Protein AF-A0A0H3D2P6-F1 (afdb_monomer_lite)

pLDDT: mean 90.96, std 15.15, range [40.5, 97.94]

Foldseek 3Di:
DDDPDPPDLCLLVQQCVLCVHPQFWDDWAFDQFKIKTFGPAPVSHHQVSLVVSQFPDKADDPGTIIITGRHRCRRVSRVVNVVVD

Sequence (85 aa):
MIKETAMADDRPEKILAALGGTENLTEIEGCITRLRCEVEDMSLVDEGALKKAGAMGVVKMGSSALQVIVGPEADTIASDIEDLL

Organism: Amycolatopsis mediterranei (strain U-32) (NCBI:txid749927)

Secondary structure (DSSP, 8-state):
----------HHHHHHHHTT-TTTEEEEEE-SSEEEEEES-GGG--HHHHHHTT-SEEEEETTTEEEEE--TTHHHHHHHHHTT-

InterPro domains:
  IPR001996 Phosphotransferase system, IIB component, type 1 [PS51098] (9-85)
  IPR001996 Phosphotransferase system, IIB component, type 1 [TIGR00826] (7-71)
  IPR018113 Phosphotransferase system EIIB, cysteine phosphorylation site [PF00367] 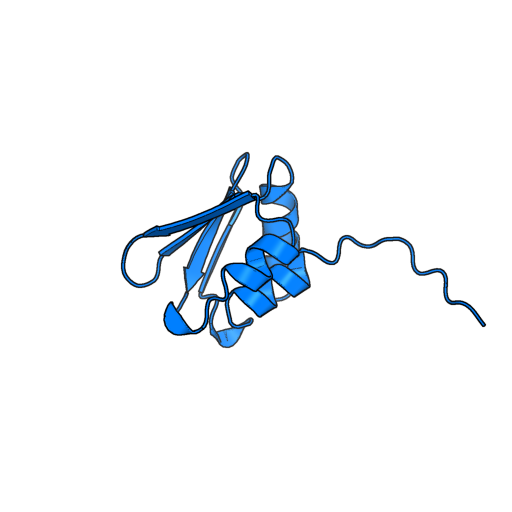(13-46)
  IPR018113 Phosphotransferase system EIIB, cysteine phosphorylation site [cd00212] (13-85)
  IPR036878 Glucose permease domain IIB [G3DSA:3.30.1360.60] (8-85)
  IPR036878 Glucose permease domain IIB [SSF55604] (13-84)
  IPR050429 Phosphotransferase System Glucose-Specific EIICBA [PTHR30009] (5-84)

Structure (mmCIF, N/CA/C/O backbone):
data_AF-A0A0H3D2P6-F1
#
_entry.id   AF-A0A0H3D2P6-F1
#
loop_
_atom_site.group_PDB
_atom_site.id
_atom_site.type_symbol
_atom_site.label_atom_id
_atom_site.label_alt_id
_atom_site.label_comp_id
_atom_site.label_asym_id
_atom_site.label_entity_id
_atom_site.label_seq_id
_atom_site.pdbx_PDB_ins_code
_atom_site.Cartn_x
_atom_site.Cartn_y
_atom_site.Cartn_z
_atom_site.occupancy
_atom_site.B_iso_or_equiv
_atom_site.auth_seq_id
_atom_site.auth_comp_id
_atom_site.auth_asym_id
_atom_site.auth_atom_id
_atom_site.pdbx_PDB_model_num
ATOM 1 N N . MET A 1 1 ? -7.869 -8.485 -33.992 1.00 40.50 1 MET A N 1
ATOM 2 C CA . MET A 1 1 ? -7.546 -7.131 -33.503 1.00 40.50 1 MET A CA 1
ATOM 3 C C . MET A 1 1 ? -6.961 -7.288 -32.113 1.00 40.50 1 MET A C 1
ATOM 5 O O . MET A 1 1 ? -7.702 -7.465 -31.160 1.00 40.50 1 MET A O 1
ATOM 9 N N . ILE A 1 2 ? -5.639 -7.367 -32.037 1.00 41.72 2 ILE A N 1
ATOM 10 C CA . ILE A 1 2 ? -4.872 -7.470 -30.79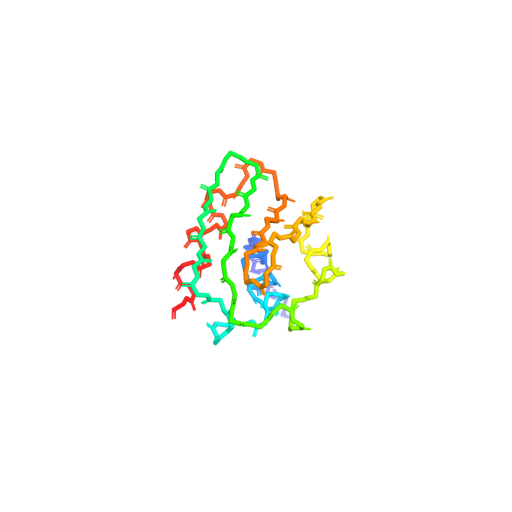4 1.00 41.72 2 ILE A CA 1
ATOM 11 C C . ILE A 1 2 ? -4.482 -6.036 -30.453 1.00 41.72 2 ILE A C 1
ATOM 13 O O . ILE A 1 2 ? -3.732 -5.421 -31.203 1.00 41.72 2 ILE A O 1
ATOM 17 N N . LYS A 1 3 ? -5.087 -5.460 -29.411 1.00 40.78 3 LYS A N 1
ATOM 18 C CA . LYS A 1 3 ? -4.619 -4.182 -28.874 1.00 40.78 3 LYS A CA 1
ATOM 19 C C . LYS A 1 3 ? -3.336 -4.473 -28.104 1.00 40.78 3 LYS A C 1
ATOM 21 O O . LYS A 1 3 ? -3.386 -4.966 -26.983 1.00 40.78 3 LYS A O 1
ATOM 26 N N . GLU A 1 4 ? -2.208 -4.203 -28.746 1.00 48.50 4 GLU A N 1
ATOM 27 C CA . GLU A 1 4 ? -0.980 -3.817 -28.058 1.00 48.50 4 GLU A CA 1
ATOM 28 C C . GLU A 1 4 ? -1.287 -2.540 -27.266 1.00 48.50 4 GLU A C 1
ATOM 30 O O . GLU A 1 4 ? -1.360 -1.446 -27.822 1.00 48.50 4 GLU A O 1
ATOM 35 N N . THR A 1 5 ? -1.545 -2.694 -25.972 1.00 45.09 5 THR A N 1
ATOM 36 C CA . THR A 1 5 ? -1.382 -1.611 -25.003 1.00 45.09 5 THR A CA 1
ATOM 37 C C . THR A 1 5 ? 0.018 -1.793 -24.437 1.00 45.09 5 THR A C 1
ATOM 39 O O . THR A 1 5 ? 0.360 -2.885 -23.984 1.00 45.09 5 THR A O 1
ATOM 42 N N . ALA A 1 6 ? 0.848 -0.755 -24.543 1.00 41.12 6 ALA A N 1
ATOM 43 C CA . ALA A 1 6 ? 2.137 -0.668 -23.868 1.00 41.12 6 ALA A CA 1
ATOM 44 C C . ALA A 1 6 ? 2.000 -1.188 -22.427 1.00 41.12 6 ALA A C 1
ATOM 46 O O . ALA A 1 6 ? 0.989 -0.901 -21.794 1.00 41.12 6 ALA A O 1
ATOM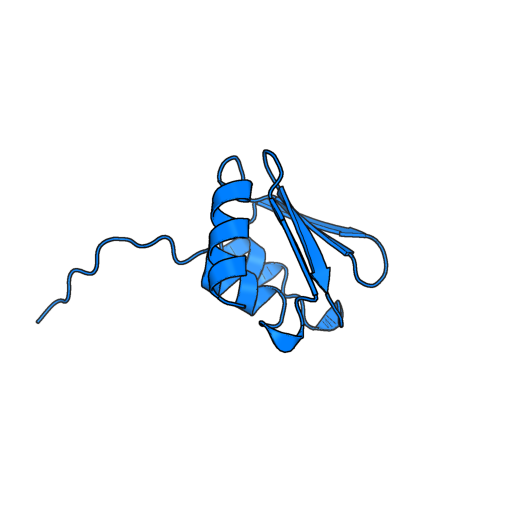 47 N N . MET A 1 7 ? 2.960 -1.980 -21.940 1.00 44.28 7 MET A N 1
ATOM 48 C CA . MET A 1 7 ? 2.953 -2.510 -20.572 1.00 44.28 7 MET A CA 1
ATOM 49 C C . MET A 1 7 ? 2.993 -1.344 -19.571 1.00 44.28 7 MET A C 1
ATOM 51 O O . MET A 1 7 ? 4.068 -0.918 -19.163 1.00 44.28 7 MET A O 1
ATOM 55 N N . ALA A 1 8 ? 1.829 -0.785 -19.249 1.00 57.88 8 ALA A N 1
ATOM 56 C CA . ALA A 1 8 ? 1.634 0.059 -18.089 1.00 57.88 8 ALA A CA 1
ATOM 57 C C . ALA A 1 8 ? 1.772 -0.854 -16.874 1.00 57.88 8 ALA A C 1
ATOM 59 O O . ALA A 1 8 ? 1.211 -1.955 -16.865 1.00 57.88 8 ALA A O 1
ATOM 60 N N . ASP A 1 9 ? 2.590 -0.436 -15.916 1.00 77.81 9 ASP A N 1
ATOM 61 C CA . ASP A 1 9 ? 2.693 -1.130 -14.646 1.00 77.81 9 ASP A CA 1
ATOM 62 C C . ASP A 1 9 ? 1.314 -1.076 -13.975 1.00 77.81 9 ASP A C 1
ATOM 64 O O . ASP A 1 9 ? 0.867 -0.006 -13.589 1.00 77.81 9 ASP A O 1
ATOM 68 N N . ASP A 1 10 ? 0.612 -2.211 -13.916 1.00 90.25 10 ASP A N 1
ATOM 69 C CA . ASP A 1 10 ? -0.744 -2.322 -13.356 1.00 90.25 10 ASP A CA 1
ATOM 70 C C . ASP A 1 10 ? -0.725 -2.623 -11.845 1.00 90.25 10 ASP A C 1
ATOM 72 O O . ASP A 1 10 ? -1.719 -3.043 -11.236 1.00 90.25 10 ASP A O 1
ATOM 76 N N . ARG A 1 11 ? 0.457 -2.490 -11.233 1.00 93.50 11 ARG A N 1
ATOM 77 C CA . ARG A 1 11 ? 0.669 -2.652 -9.798 1.00 93.50 11 ARG A CA 1
ATOM 78 C C . ARG A 1 11 ? -0.071 -1.605 -8.970 1.00 93.50 11 ARG A C 1
ATOM 80 O O . ARG A 1 11 ? -0.636 -2.045 -7.967 1.00 93.50 11 ARG A O 1
ATOM 87 N N . PRO A 1 12 ? -0.129 -0.306 -9.327 1.00 96.06 12 PRO A N 1
ATOM 88 C CA . PRO A 1 12 ? -0.879 0.692 -8.564 1.00 96.06 12 PRO A CA 1
ATOM 89 C C . PRO A 1 12 ? -2.340 0.281 -8.342 1.00 96.06 12 PRO A C 1
ATOM 91 O O . PRO A 1 12 ? -2.784 0.161 -7.200 1.00 96.06 12 PRO A O 1
ATOM 94 N N . GLU A 1 13 ? -3.062 -0.075 -9.406 1.00 96.69 13 GLU A N 1
ATOM 95 C CA . GLU A 1 13 ? -4.474 -0.460 -9.338 1.00 96.69 13 GLU A CA 1
ATOM 96 C C . GLU A 1 13 ? -4.672 -1.756 -8.548 1.00 96.69 13 GLU A C 1
ATOM 98 O O . GLU A 1 13 ? -5.609 -1.883 -7.754 1.00 96.69 13 GLU A O 1
ATOM 103 N N . LYS A 1 14 ? -3.781 -2.737 -8.737 1.00 97.38 14 LYS A N 1
ATOM 104 C CA . LYS A 1 14 ? -3.840 -4.009 -8.005 1.00 97.38 14 LYS A CA 1
ATOM 105 C C . LYS A 1 14 ? -3.538 -3.842 -6.522 1.00 97.38 14 LYS A C 1
ATOM 107 O O . LYS A 1 14 ? -4.176 -4.507 -5.707 1.00 97.38 14 LYS A O 1
ATOM 112 N N . ILE A 1 15 ? -2.564 -3.004 -6.173 1.00 97.12 15 ILE A N 1
ATOM 113 C CA . ILE A 1 15 ? -2.201 -2.720 -4.784 1.00 97.12 15 ILE A CA 1
ATOM 114 C C . ILE A 1 15 ? -3.349 -1.977 -4.114 1.00 97.12 15 ILE A C 1
ATOM 116 O O . ILE A 1 15 ? -3.800 -2.423 -3.065 1.00 97.12 15 ILE A O 1
ATOM 120 N N . LEU A 1 16 ? -3.885 -0.930 -4.742 1.00 97.56 16 LEU A N 1
ATOM 121 C CA . LEU A 1 16 ? -5.036 -0.189 -4.233 1.00 97.56 16 LEU A CA 1
ATOM 122 C C . LEU A 1 16 ? -6.247 -1.104 -3.998 1.00 97.56 16 LEU A C 1
ATOM 124 O O . LEU A 1 16 ? -6.825 -1.102 -2.912 1.00 97.56 16 LEU A O 1
ATOM 128 N N . ALA A 1 17 ? -6.591 -1.956 -4.967 1.00 97.81 17 ALA A N 1
ATOM 129 C CA . ALA A 1 17 ? -7.670 -2.929 -4.804 1.00 97.81 17 ALA A CA 1
ATOM 130 C C . ALA A 1 17 ? -7.399 -3.914 -3.651 1.00 97.81 17 ALA A C 1
ATOM 132 O O . ALA A 1 17 ? -8.300 -4.226 -2.875 1.00 97.81 17 ALA A O 1
ATOM 133 N N . ALA A 1 18 ? -6.156 -4.380 -3.507 1.00 97.69 18 ALA A N 1
ATOM 134 C CA . ALA A 1 18 ? -5.753 -5.284 -2.432 1.00 97.69 18 ALA A CA 1
ATOM 135 C C . ALA A 1 18 ? -5.694 -4.612 -1.050 1.00 97.69 18 ALA A C 1
ATOM 137 O O . ALA A 1 18 ? -5.757 -5.306 -0.037 1.00 97.69 18 ALA A O 1
ATOM 138 N N . LEU A 1 19 ? -5.588 -3.283 -0.994 1.00 97.56 19 LEU A N 1
ATOM 139 C CA . LEU A 1 19 ? -5.711 -2.496 0.233 1.00 97.56 19 LEU A CA 1
ATOM 140 C C . LEU A 1 19 ? -7.172 -2.252 0.632 1.00 97.56 19 LEU A C 1
ATOM 142 O O . LEU A 1 19 ? -7.399 -1.662 1.679 1.00 97.56 19 LEU A O 1
ATOM 146 N N . GLY A 1 20 ? -8.151 -2.724 -0.147 1.00 96.75 20 GLY A N 1
ATOM 147 C CA . GLY A 1 20 ? -9.581 -2.517 0.104 1.00 96.75 20 GLY A CA 1
ATOM 148 C C . GLY A 1 20 ? -10.218 -1.427 -0.765 1.00 96.75 20 GLY A C 1
ATOM 149 O O . GLY A 1 20 ? -11.397 -1.137 -0.593 1.00 96.75 20 GLY A O 1
ATOM 150 N N . GLY A 1 21 ? -9.474 -0.861 -1.720 1.00 97.06 21 GLY A N 1
ATOM 151 C CA . GLY A 1 21 ? -9.942 0.192 -2.622 1.00 97.06 21 GLY A CA 1
ATOM 152 C C . GLY A 1 21 ? -9.751 1.607 -2.070 1.00 97.06 21 GLY A C 1
ATOM 153 O O . GLY A 1 21 ? -9.235 1.797 -0.970 1.00 97.06 21 GLY A O 1
ATOM 154 N N . THR A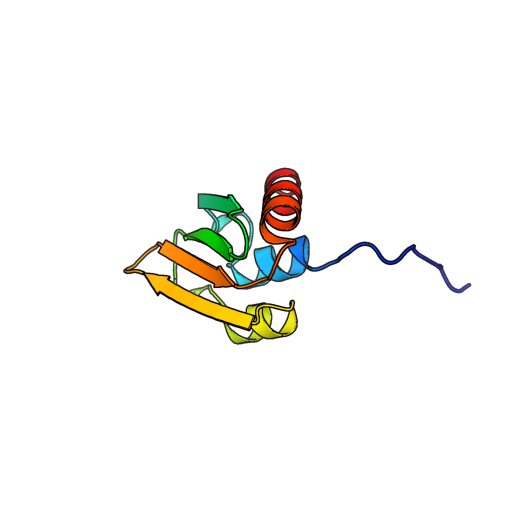 1 22 ? -10.178 2.599 -2.856 1.00 96.00 22 THR A N 1
ATOM 155 C CA . THR A 1 22 ? -10.059 4.034 -2.534 1.00 96.00 22 THR A CA 1
ATOM 156 C C . THR A 1 22 ? -10.763 4.402 -1.230 1.00 96.00 22 THR A C 1
ATOM 158 O O . THR A 1 22 ? -10.257 5.221 -0.477 1.00 96.00 22 THR A O 1
ATOM 161 N N . GLU A 1 23 ? -11.896 3.762 -0.931 1.00 96.50 23 GLU A N 1
ATOM 162 C CA . GLU A 1 23 ? -12.662 4.021 0.293 1.00 96.50 23 GLU A CA 1
ATOM 163 C C . GLU A 1 23 ? -11.945 3.526 1.557 1.00 96.50 23 GLU A C 1
ATOM 165 O O . GLU A 1 23 ? -12.202 4.051 2.629 1.00 96.50 23 GLU A O 1
ATOM 170 N N . ASN A 1 24 ? -11.043 2.540 1.450 1.00 97.75 24 ASN A N 1
ATOM 171 C CA . ASN A 1 24 ? -10.344 1.991 2.612 1.00 97.75 24 ASN A CA 1
ATOM 172 C C . ASN A 1 24 ? -8.958 2.608 2.840 1.00 97.75 24 ASN A C 1
ATOM 174 O O . ASN A 1 24 ? -8.426 2.472 3.937 1.00 97.75 24 ASN A O 1
ATOM 178 N N . LEU A 1 25 ? -8.340 3.223 1.826 1.00 97.25 25 LEU A N 1
ATOM 179 C CA . LEU A 1 25 ? -6.989 3.785 1.907 1.00 97.25 25 LEU A CA 1
ATOM 180 C C . LEU A 1 25 ? -7.047 5.245 2.372 1.00 97.25 25 LEU A C 1
ATOM 182 O O . LEU A 1 25 ? -7.534 6.104 1.646 1.00 97.25 25 LEU A O 1
ATOM 186 N N . THR A 1 26 ? -6.525 5.535 3.564 1.00 96.75 26 THR A N 1
ATOM 187 C CA . THR A 1 26 ? -6.557 6.893 4.134 1.00 96.75 26 THR A CA 1
ATOM 188 C C . THR A 1 26 ? -5.282 7.678 3.871 1.00 96.75 26 THR A C 1
ATOM 190 O O . THR A 1 26 ? -5.326 8.899 3.750 1.00 96.75 26 THR A O 1
ATOM 193 N N . GLU A 1 27 ? -4.143 6.992 3.804 1.00 96.50 27 GLU A N 1
ATOM 194 C CA . GLU A 1 27 ? -2.846 7.605 3.528 1.00 96.50 27 GLU A CA 1
ATOM 195 C C . GLU A 1 27 ? -1.929 6.594 2.845 1.00 96.50 27 GLU A C 1
ATOM 197 O O . GLU A 1 27 ? -1.952 5.399 3.161 1.00 96.50 27 GLU A O 1
ATOM 202 N N . ILE A 1 28 ? -1.099 7.072 1.921 1.00 96.81 28 ILE A N 1
ATOM 203 C CA . ILE A 1 28 ? -0.036 6.290 1.305 1.00 96.81 28 ILE A CA 1
ATOM 204 C C . ILE A 1 28 ? 1.205 7.160 1.114 1.00 96.81 28 ILE A C 1
ATOM 206 O O . ILE A 1 28 ? 1.110 8.297 0.686 1.00 96.81 28 ILE A O 1
ATOM 210 N N . GLU A 1 29 ? 2.375 6.625 1.445 1.00 96.94 29 GLU A N 1
ATOM 211 C CA . GLU A 1 29 ? 3.663 7.293 1.254 1.00 96.94 29 GLU A CA 1
ATOM 212 C C . GLU A 1 29 ? 4.694 6.275 0.754 1.00 96.94 29 GLU A C 1
ATOM 214 O O . GLU A 1 29 ? 4.892 5.203 1.345 1.00 96.94 29 GLU A O 1
ATOM 219 N N . GLY A 1 30 ? 5.396 6.612 -0.324 1.00 95.00 30 GLY A N 1
ATOM 220 C CA . GLY A 1 30 ? 6.521 5.835 -0.826 1.00 95.00 30 GLY A CA 1
ATOM 221 C C . GLY A 1 30 ? 7.828 6.186 -0.112 1.00 95.00 30 GLY A C 1
ATOM 222 O O . GLY A 1 30 ? 8.226 7.337 -0.004 1.00 95.00 30 GLY A O 1
ATOM 223 N N . CYS A 1 31 ? 8.537 5.177 0.388 1.00 90.56 31 CYS A N 1
ATOM 224 C CA . CYS A 1 31 ? 9.923 5.308 0.847 1.00 90.56 31 CYS A CA 1
ATOM 225 C C . CYS A 1 31 ? 10.885 4.723 -0.209 1.00 90.56 31 CYS A C 1
ATOM 227 O O . CYS A 1 31 ? 10.566 4.609 -1.383 1.00 90.56 31 CYS A O 1
ATOM 229 N N . ILE A 1 32 ? 12.073 4.268 0.206 1.00 93.81 32 ILE A N 1
ATOM 230 C CA . ILE A 1 32 ? 13.050 3.654 -0.712 1.00 93.81 32 ILE A CA 1
ATOM 231 C C . ILE A 1 32 ? 12.591 2.281 -1.225 1.00 93.81 32 ILE A C 1
ATOM 233 O O . ILE A 1 32 ? 12.857 1.930 -2.363 1.00 93.81 32 ILE A O 1
ATOM 237 N N . THR A 1 33 ? 11.981 1.446 -0.375 1.00 96.88 33 THR A N 1
ATOM 238 C CA . THR A 1 33 ? 11.639 0.051 -0.746 1.00 96.88 33 THR A CA 1
ATOM 239 C C . THR A 1 33 ? 10.231 -0.379 -0.359 1.00 96.88 33 THR A C 1
ATOM 241 O O . THR A 1 33 ? 9.865 -1.545 -0.539 1.00 96.88 33 THR A O 1
ATOM 244 N N . ARG A 1 34 ? 9.456 0.521 0.252 1.00 97.31 34 ARG A N 1
ATOM 245 C CA . ARG A 1 34 ? 8.175 0.187 0.874 1.00 97.31 34 ARG A CA 1
ATOM 246 C C . ARG A 1 34 ? 7.188 1.324 0.725 1.00 97.31 34 ARG A C 1
ATOM 248 O O . ARG A 1 34 ? 7.588 2.478 0.844 1.00 97.31 34 ARG A O 1
ATOM 255 N N . LEU A 1 35 ? 5.931 0.947 0.574 1.00 97.44 35 LEU A N 1
ATOM 256 C CA . LEU A 1 35 ? 4.776 1.800 0.785 1.00 97.44 35 LEU A CA 1
ATOM 257 C C . LEU A 1 35 ? 4.459 1.779 2.277 1.00 97.44 35 LEU A C 1
ATOM 259 O O . LEU A 1 35 ? 4.411 0.701 2.878 1.00 97.44 35 LEU A O 1
ATOM 263 N N . ARG A 1 36 ? 4.288 2.947 2.880 1.00 97.81 36 ARG A N 1
ATOM 264 C CA . ARG A 1 36 ? 3.649 3.121 4.182 1.00 97.81 36 ARG A CA 1
ATOM 265 C C . ARG A 1 36 ? 2.204 3.466 3.889 1.00 97.81 36 ARG A C 1
ATOM 267 O O . ARG A 1 36 ? 1.960 4.396 3.138 1.00 97.81 36 ARG A O 1
ATOM 274 N N . CYS A 1 37 ? 1.279 2.694 4.429 1.00 97.31 37 CYS A N 1
ATOM 275 C CA . CYS A 1 37 ? -0.138 2.885 4.183 1.00 97.31 37 CYS A CA 1
ATOM 276 C C . CYS A 1 37 ? -0.861 2.986 5.521 1.00 97.31 37 CYS A C 1
ATOM 278 O O . CYS A 1 37 ? -0.520 2.262 6.465 1.00 97.31 37 CYS A O 1
ATOM 280 N N . GLU A 1 38 ? -1.884 3.823 5.573 1.00 97.81 38 GLU A N 1
ATOM 281 C CA . GLU A 1 38 ? -2.923 3.764 6.593 1.00 97.81 38 GLU A CA 1
ATOM 282 C C . GLU A 1 38 ? -4.252 3.397 5.936 1.00 97.81 38 GLU A C 1
ATOM 284 O O . GLU A 1 38 ? -4.557 3.855 4.836 1.00 97.81 38 GLU A O 1
ATOM 289 N N . VAL A 1 39 ? -5.013 2.525 6.591 1.00 97.94 39 VAL A N 1
ATOM 290 C CA . VAL A 1 39 ? -6.324 2.070 6.133 1.00 97.94 39 VAL A CA 1
ATOM 291 C C . VAL A 1 39 ? -7.379 2.216 7.221 1.00 97.94 39 VAL A C 1
ATOM 293 O O . VAL A 1 39 ? -7.068 2.112 8.411 1.00 97.94 39 VAL A O 1
ATOM 296 N N . GLU A 1 40 ? -8.636 2.391 6.817 1.00 97.62 40 GLU A N 1
ATOM 297 C CA . GLU A 1 40 ? -9.774 2.436 7.741 1.00 97.62 40 GLU A CA 1
ATOM 298 C C . GLU A 1 40 ? -10.041 1.064 8.383 1.00 97.62 40 GLU A C 1
ATOM 300 O O . GLU A 1 40 ? -10.239 0.967 9.597 1.00 97.62 40 GLU A O 1
ATOM 305 N N . ASP A 1 41 ? -10.002 -0.009 7.585 1.00 96.81 41 ASP A N 1
ATOM 306 C CA . ASP A 1 41 ? -10.270 -1.382 8.014 1.00 96.81 41 ASP A CA 1
ATOM 307 C C . ASP A 1 41 ? -9.195 -2.366 7.513 1.00 96.81 41 ASP A C 1
ATOM 309 O O . ASP A 1 41 ? -9.115 -2.744 6.339 1.00 96.81 41 ASP A O 1
ATOM 313 N N . MET A 1 42 ? -8.377 -2.857 8.450 1.00 96.62 42 MET A N 1
ATOM 314 C CA . MET A 1 42 ? -7.326 -3.854 8.205 1.00 96.62 42 MET A CA 1
ATOM 315 C C . MET A 1 42 ? -7.864 -5.216 7.734 1.00 96.62 42 MET A C 1
ATOM 317 O O . MET A 1 42 ? -7.104 -6.019 7.186 1.00 96.62 42 MET A O 1
ATOM 321 N N . SER A 1 43 ? -9.144 -5.522 7.970 1.00 96.25 43 SER A N 1
ATOM 322 C CA . SER A 1 43 ? -9.762 -6.784 7.551 1.00 96.25 43 SER A CA 1
ATOM 323 C C . SER A 1 43 ? -10.029 -6.851 6.045 1.00 96.25 43 SER A C 1
ATOM 325 O O . SER A 1 43 ? -10.102 -7.951 5.495 1.00 96.25 43 SER A O 1
ATOM 327 N N . LEU A 1 44 ? -10.098 -5.695 5.375 1.00 97.12 44 LEU A N 1
ATOM 328 C CA . LEU A 1 44 ? -10.257 -5.587 3.924 1.00 97.12 44 LEU A CA 1
ATOM 329 C C . LEU A 1 44 ? -8.928 -5.736 3.165 1.00 97.12 44 LEU A C 1
ATOM 331 O O . LEU A 1 44 ? -8.932 -5.887 1.945 1.00 97.12 44 LEU A O 1
ATOM 335 N N . VAL A 1 45 ? -7.793 -5.735 3.872 1.00 97.50 45 VAL A N 1
ATOM 336 C CA . VAL A 1 45 ? -6.467 -5.885 3.263 1.00 97.50 45 VAL A CA 1
ATOM 337 C C . VAL A 1 45 ? -6.189 -7.346 2.898 1.00 97.50 45 VAL A C 1
ATOM 339 O O . VAL A 1 45 ? -6.041 -8.209 3.770 1.00 97.50 45 VAL A O 1
ATOM 342 N N . ASP A 1 46 ? -5.990 -7.609 1.606 1.00 97.81 46 ASP A N 1
ATOM 343 C CA . ASP A 1 46 ? -5.610 -8.917 1.070 1.00 97.81 46 ASP A CA 1
ATOM 344 C C . ASP A 1 46 ? -4.091 -9.009 0.833 1.00 97.81 46 ASP A C 1
ATOM 346 O O . ASP A 1 46 ? -3.547 -8.651 -0.215 1.00 97.81 46 ASP A O 1
ATOM 350 N N . GLU A 1 47 ? -3.379 -9.575 1.811 1.00 96.56 47 GLU A N 1
ATOM 351 C CA . GLU A 1 47 ? -1.933 -9.822 1.720 1.00 96.56 47 GLU A CA 1
ATOM 352 C C . GLU A 1 47 ? -1.538 -10.762 0.568 1.00 96.56 47 GLU A C 1
ATOM 354 O O . GLU A 1 47 ? -0.424 -10.677 0.042 1.00 96.56 47 GLU A O 1
ATOM 359 N N . GLY A 1 48 ? -2.420 -11.688 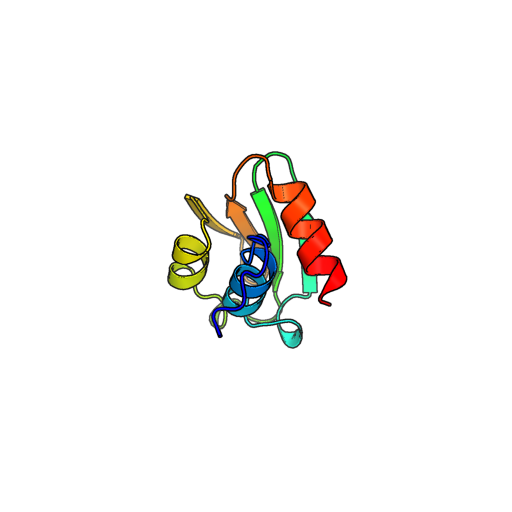0.186 1.00 96.88 48 GLY A N 1
ATOM 360 C CA . GLY A 1 48 ? -2.189 -12.601 -0.927 1.00 96.88 48 GLY A CA 1
ATOM 361 C C . GLY A 1 48 ? -2.252 -11.871 -2.264 1.00 96.88 48 GLY A C 1
ATOM 362 O O . GLY A 1 48 ? -1.403 -12.103 -3.128 1.00 96.88 48 GLY A O 1
ATOM 363 N N . ALA A 1 49 ? -3.219 -10.967 -2.424 1.00 96.94 49 ALA A N 1
ATOM 364 C CA . ALA A 1 49 ? -3.324 -10.095 -3.586 1.00 96.94 49 ALA A CA 1
ATOM 365 C C . ALA A 1 49 ? -2.155 -9.102 -3.659 1.00 96.94 49 ALA A C 1
ATOM 367 O O . ALA A 1 49 ? -1.550 -8.988 -4.724 1.00 96.94 49 ALA A O 1
ATOM 368 N N . LEU A 1 50 ? -1.739 -8.504 -2.535 1.00 97.31 50 LEU A N 1
ATOM 369 C CA . LEU A 1 50 ? -0.549 -7.642 -2.477 1.00 97.31 50 LEU A CA 1
ATOM 370 C C . LEU A 1 50 ? 0.703 -8.377 -2.974 1.00 97.31 50 LEU A C 1
ATOM 372 O O . LEU A 1 50 ? 1.444 -7.864 -3.811 1.00 97.31 50 LEU A O 1
ATOM 376 N N . LYS A 1 51 ? 0.924 -9.621 -2.528 1.00 95.88 51 LYS A N 1
ATOM 377 C CA . LYS A 1 51 ? 2.057 -10.441 -2.997 1.00 95.88 51 LYS A CA 1
ATOM 378 C C . LYS A 1 51 ? 1.967 -10.775 -4.485 1.00 95.88 51 LYS A C 1
ATOM 380 O O . LYS A 1 51 ? 2.979 -10.748 -5.180 1.00 95.88 51 LYS A O 1
ATOM 385 N N . LYS A 1 52 ? 0.766 -11.059 -5.001 1.00 95.25 52 LYS A N 1
ATOM 386 C CA . LYS A 1 52 ? 0.536 -11.271 -6.444 1.00 95.25 52 LYS A CA 1
ATOM 387 C C . LYS A 1 52 ? 0.753 -9.999 -7.268 1.00 95.25 52 LYS A C 1
ATOM 389 O O . LYS A 1 52 ? 1.152 -10.105 -8.422 1.00 95.25 52 LYS A O 1
ATOM 394 N N . ALA A 1 53 ? 0.532 -8.829 -6.674 1.00 94.31 53 ALA A N 1
ATOM 395 C CA . ALA A 1 53 ? 0.839 -7.519 -7.245 1.00 94.31 53 ALA A CA 1
ATOM 396 C C . ALA A 1 53 ? 2.328 -7.131 -7.105 1.00 94.31 53 ALA A C 1
ATOM 398 O O . ALA A 1 53 ? 2.709 -5.994 -7.359 1.00 94.31 53 ALA A O 1
ATOM 399 N N . GLY A 1 54 ? 3.196 -8.061 -6.692 1.00 92.69 54 GLY A N 1
ATOM 400 C CA . GLY A 1 54 ? 4.640 -7.834 -6.613 1.00 92.69 54 GLY A CA 1
ATOM 401 C C . GLY A 1 54 ? 5.144 -7.361 -5.250 1.00 92.69 54 GLY A C 1
ATOM 402 O O . GLY A 1 54 ? 6.318 -7.013 -5.135 1.00 92.69 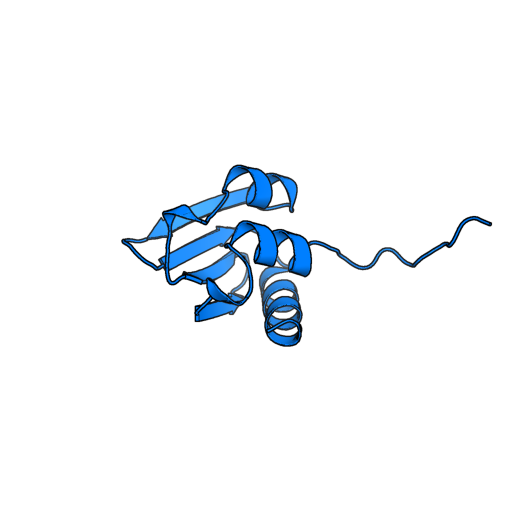54 GLY A O 1
ATOM 403 N N . ALA A 1 55 ? 4.315 -7.371 -4.200 1.00 96.56 55 ALA A N 1
ATOM 404 C CA . ALA A 1 55 ? 4.820 -7.161 -2.849 1.00 96.56 55 ALA A CA 1
ATOM 405 C C . ALA A 1 55 ? 5.707 -8.338 -2.407 1.00 96.56 55 ALA A C 1
ATOM 407 O O . ALA A 1 55 ? 5.298 -9.499 -2.394 1.00 96.56 55 ALA A O 1
ATOM 408 N N . MET A 1 56 ? 6.922 -8.030 -1.969 1.00 96.38 56 MET A N 1
ATOM 409 C CA . MET A 1 56 ? 7.864 -8.983 -1.381 1.00 96.38 56 MET A CA 1
ATOM 410 C C . MET A 1 56 ? 7.488 -9.336 0.063 1.00 96.38 56 MET A C 1
ATOM 412 O O . MET A 1 56 ? 7.837 -10.403 0.567 1.00 96.38 56 MET A O 1
ATOM 416 N N . GLY A 1 57 ? 6.763 -8.447 0.741 1.00 95.69 57 GLY A N 1
ATOM 417 C CA . GLY A 1 57 ? 6.294 -8.659 2.101 1.00 95.69 57 GLY A CA 1
ATOM 418 C C . GLY A 1 57 ? 5.305 -7.589 2.537 1.00 95.69 57 GLY A C 1
ATOM 419 O O . GLY A 1 57 ? 5.276 -6.495 1.979 1.00 95.69 57 GLY A O 1
ATOM 420 N N . VAL A 1 58 ? 4.502 -7.922 3.543 1.00 96.88 58 VAL A N 1
ATOM 421 C CA . VAL A 1 58 ? 3.531 -7.018 4.162 1.00 96.88 58 VAL A CA 1
ATOM 422 C C . VAL A 1 58 ? 3.764 -7.053 5.667 1.00 96.88 58 VAL A C 1
ATOM 424 O O . VAL A 1 58 ? 3.930 -8.127 6.244 1.00 96.88 58 VAL A O 1
ATOM 427 N N . VAL A 1 59 ? 3.830 -5.883 6.295 1.00 96.38 59 VAL A N 1
ATOM 428 C CA . VAL A 1 59 ? 4.048 -5.726 7.735 1.00 96.38 59 VAL A CA 1
ATOM 429 C C . VAL A 1 59 ? 2.908 -4.898 8.302 1.00 96.38 59 VAL A C 1
ATOM 431 O O . VAL A 1 59 ? 2.836 -3.700 8.055 1.00 96.38 59 VAL A O 1
ATOM 434 N N . LYS A 1 60 ? 2.024 -5.527 9.072 1.00 94.94 60 LYS A N 1
ATOM 435 C CA . LYS A 1 60 ? 0.927 -4.837 9.761 1.00 94.94 60 LYS A CA 1
ATOM 436 C C . LYS A 1 60 ? 1.436 -4.202 11.054 1.00 94.94 60 LYS A C 1
ATOM 438 O O . LYS A 1 60 ? 2.169 -4.836 11.814 1.00 94.94 60 LYS A O 1
ATOM 443 N N . MET A 1 61 ? 1.058 -2.953 11.293 1.00 93.25 61 MET A N 1
ATOM 444 C CA . MET A 1 61 ? 1.477 -2.136 12.429 1.00 93.25 61 MET A CA 1
ATOM 445 C C . MET A 1 61 ? 0.237 -1.596 13.150 1.00 93.25 61 MET A C 1
ATOM 447 O O . MET A 1 61 ? -0.279 -0.528 12.843 1.00 93.25 61 MET A O 1
ATOM 451 N N . GLY A 1 62 ? -0.245 -2.342 14.141 1.00 91.38 62 GLY A N 1
ATOM 452 C CA . GLY A 1 62 ? -1.456 -1.962 14.868 1.00 91.38 62 GLY A CA 1
ATOM 453 C C . GLY A 1 62 ? -2.723 -2.162 14.035 1.00 91.38 62 GLY A C 1
ATOM 454 O O . GLY A 1 62 ? -2.810 -3.120 13.267 1.00 91.38 62 GLY A O 1
ATOM 455 N N . SER A 1 63 ? -3.716 -1.296 14.249 1.00 91.75 63 SER A N 1
ATOM 456 C CA . SER A 1 63 ? -5.075 -1.493 13.726 1.00 91.75 63 SER A CA 1
ATOM 457 C C . SER A 1 63 ? -5.324 -0.879 12.350 1.00 91.75 63 SER A C 1
ATOM 459 O O . SER A 1 63 ? -6.206 -1.366 11.658 1.00 91.75 63 SER A O 1
ATOM 461 N N . SER A 1 64 ? -4.572 0.153 11.960 1.00 94.50 64 SER A N 1
ATOM 462 C CA . SER A 1 64 ? -4.791 0.909 10.714 1.00 94.50 64 SER A CA 1
ATOM 463 C C . SER A 1 64 ? -3.538 1.028 9.846 1.00 94.50 64 SER A C 1
ATOM 465 O O . SER A 1 64 ? -3.654 1.151 8.637 1.00 94.50 64 SER A O 1
ATOM 467 N N . ALA A 1 65 ? -2.331 0.942 10.410 1.00 97.12 65 ALA A N 1
ATOM 468 C CA . ALA A 1 65 ? -1.108 1.139 9.637 1.00 97.12 65 ALA A CA 1
ATOM 469 C C . ALA A 1 65 ? -0.520 -0.183 9.119 1.00 97.12 65 ALA A C 1
ATOM 471 O O . ALA A 1 65 ? -0.483 -1.200 9.819 1.00 97.12 65 ALA A O 1
ATOM 472 N N . LEU A 1 66 ? 0.015 -0.168 7.901 1.00 97.31 66 LEU A N 1
ATOM 473 C CA . LEU A 1 66 ? 0.767 -1.277 7.320 1.00 97.31 66 LEU A CA 1
ATOM 474 C C . LEU A 1 66 ? 1.897 -0.792 6.410 1.00 97.31 66 LEU A C 1
ATOM 476 O O . LEU A 1 66 ? 1.901 0.333 5.925 1.00 97.31 66 LEU A O 1
ATOM 480 N N . GLN A 1 67 ? 2.884 -1.655 6.181 1.00 97.81 67 GLN A N 1
ATOM 481 C CA . GLN A 1 67 ? 3.930 -1.436 5.187 1.00 97.81 67 GLN A CA 1
ATOM 482 C C . GLN A 1 67 ? 3.912 -2.540 4.140 1.00 97.81 67 GLN A C 1
ATOM 484 O O . GLN A 1 67 ? 3.936 -3.722 4.488 1.00 97.81 67 GLN A O 1
ATOM 489 N N . VAL A 1 68 ? 3.949 -2.158 2.868 1.00 97.62 68 VAL A N 1
ATOM 490 C CA . VAL A 1 68 ? 4.031 -3.081 1.732 1.00 97.62 68 VAL A CA 1
ATOM 491 C C . VAL A 1 68 ? 5.404 -2.928 1.091 1.00 97.62 68 VAL A C 1
ATOM 493 O O . VAL A 1 68 ? 5.754 -1.868 0.587 1.00 97.62 68 VAL A O 1
ATOM 496 N N . ILE A 1 69 ? 6.223 -3.975 1.132 1.00 97.75 69 ILE A N 1
ATOM 497 C CA . ILE A 1 69 ? 7.576 -3.966 0.569 1.00 97.75 69 ILE A CA 1
ATOM 498 C C . ILE A 1 69 ? 7.466 -4.263 -0.925 1.00 97.75 69 ILE A C 1
ATOM 500 O O . ILE A 1 69 ? 7.162 -5.395 -1.290 1.00 97.75 69 ILE A O 1
ATOM 504 N N . VAL A 1 70 ? 7.721 -3.274 -1.777 1.00 95.81 70 VAL A N 1
ATOM 505 C CA . VAL A 1 70 ? 7.532 -3.363 -3.241 1.00 95.81 70 VAL A CA 1
ATOM 506 C C . VAL A 1 70 ? 8.827 -3.156 -4.035 1.00 95.81 70 VAL A C 1
ATOM 508 O O . VAL A 1 70 ? 8.826 -3.299 -5.254 1.00 95.81 70 VAL A O 1
ATOM 511 N N . GLY A 1 71 ? 9.940 -2.869 -3.351 1.00 95.12 71 GLY A N 1
ATOM 512 C CA . GLY A 1 71 ? 11.230 -2.607 -3.989 1.00 95.12 71 GLY A CA 1
ATOM 513 C C . GLY A 1 71 ? 11.430 -1.128 -4.351 1.00 95.12 71 GLY A C 1
ATOM 514 O O . GLY A 1 71 ? 10.688 -0.282 -3.855 1.00 95.12 71 GLY A O 1
ATOM 515 N N . PRO A 1 72 ? 12.455 -0.802 -5.160 1.00 95.50 72 PRO A N 1
ATOM 516 C CA . PRO A 1 72 ? 12.903 0.574 -5.416 1.00 95.50 72 PRO A CA 1
ATOM 517 C C . PRO A 1 72 ? 11.860 1.476 -6.092 1.00 95.50 72 PRO A C 1
ATOM 519 O O . PRO A 1 72 ? 12.028 2.687 -6.113 1.00 95.50 72 PRO A O 1
ATOM 522 N N . GLU A 1 73 ? 10.789 0.890 -6.622 1.00 94.31 73 GLU A N 1
ATOM 523 C CA . GLU A 1 73 ? 9.685 1.580 -7.299 1.00 94.31 73 GLU A CA 1
ATOM 524 C C . GLU A 1 73 ? 8.611 2.084 -6.319 1.00 94.31 73 GLU A C 1
ATOM 526 O O . GLU A 1 73 ? 7.564 2.553 -6.745 1.00 94.31 73 GLU A O 1
ATOM 531 N N . ALA A 1 74 ? 8.837 1.977 -5.004 1.00 96.19 74 ALA A N 1
ATOM 532 C CA . ALA A 1 74 ? 7.845 2.341 -3.992 1.00 96.19 74 ALA A CA 1
ATOM 533 C C . ALA A 1 74 ? 7.354 3.792 -4.102 1.00 96.19 74 ALA A C 1
ATOM 535 O O . ALA A 1 74 ? 6.161 4.026 -3.965 1.00 96.19 74 ALA A O 1
ATOM 536 N N . ASP A 1 75 ? 8.253 4.742 -4.357 1.00 95.94 75 ASP A N 1
ATOM 537 C CA . ASP A 1 75 ? 7.909 6.158 -4.536 1.00 95.94 75 ASP A CA 1
ATOM 538 C C . ASP A 1 75 ? 6.994 6.378 -5.751 1.00 95.94 75 ASP A C 1
ATOM 540 O O . ASP A 1 75 ? 5.929 6.975 -5.635 1.00 95.94 75 ASP A O 1
ATOM 544 N N . THR A 1 76 ? 7.351 5.787 -6.894 1.00 95.81 76 THR A N 1
ATOM 545 C CA . THR A 1 76 ? 6.550 5.860 -8.124 1.00 95.81 76 THR A CA 1
ATOM 546 C C . THR A 1 76 ? 5.179 5.216 -7.945 1.00 95.81 76 THR A C 1
ATOM 548 O O . THR A 1 76 ? 4.174 5.834 -8.263 1.00 95.81 76 THR A O 1
ATOM 551 N N . ILE A 1 77 ? 5.122 4.018 -7.356 1.00 96.06 77 ILE A N 1
ATOM 552 C CA . ILE A 1 77 ? 3.856 3.317 -7.109 1.00 96.06 77 ILE A CA 1
ATOM 553 C C . ILE A 1 77 ? 2.957 4.114 -6.158 1.00 96.06 77 ILE A C 1
ATOM 555 O O . ILE A 1 77 ? 1.746 4.122 -6.347 1.00 96.06 77 ILE A O 1
ATOM 559 N N . ALA A 1 78 ? 3.521 4.761 -5.132 1.00 96.75 78 ALA A N 1
ATOM 560 C CA . ALA A 1 78 ? 2.742 5.607 -4.231 1.00 96.75 78 ALA A CA 1
ATOM 561 C C . ALA A 1 78 ? 2.124 6.790 -4.987 1.00 96.75 78 ALA A C 1
ATOM 563 O O . ALA A 1 78 ? 0.917 6.976 -4.897 1.00 96.75 78 ALA A O 1
ATOM 564 N N . SER A 1 79 ? 2.923 7.508 -5.785 1.00 96.62 79 SER A N 1
ATOM 565 C CA . SER A 1 79 ? 2.442 8.622 -6.614 1.00 96.62 79 SER A CA 1
ATOM 566 C C . SER A 1 79 ? 1.357 8.183 -7.601 1.00 96.62 79 SER A C 1
ATOM 568 O O . SER A 1 79 ? 0.351 8.866 -7.747 1.00 96.62 79 SER A O 1
ATOM 570 N N . ASP A 1 80 ? 1.527 7.030 -8.252 1.00 96.19 80 ASP A N 1
ATOM 571 C CA . ASP A 1 80 ? 0.529 6.510 -9.190 1.00 96.19 80 ASP A CA 1
ATOM 572 C C . ASP A 1 80 ? -0.771 6.115 -8.470 1.00 96.19 80 ASP A C 1
ATOM 574 O O . ASP A 1 80 ? -1.853 6.261 -9.028 1.00 96.19 80 ASP A O 1
ATOM 578 N N . ILE A 1 81 ? -0.694 5.618 -7.228 1.00 96.06 81 ILE A N 1
ATOM 579 C CA . ILE A 1 81 ? -1.882 5.348 -6.405 1.00 96.06 81 ILE A CA 1
ATOM 580 C C . ILE A 1 81 ? -2.549 6.656 -5.971 1.00 96.06 81 ILE A C 1
ATOM 582 O O . ILE A 1 81 ? -3.773 6.723 -5.999 1.00 96.06 81 ILE A O 1
ATOM 586 N N . GLU A 1 82 ? -1.784 7.682 -5.597 1.00 95.19 82 GLU A N 1
ATOM 587 C CA . GLU A 1 82 ? -2.325 9.005 -5.259 1.00 95.19 82 GLU A CA 1
ATOM 588 C C . GLU A 1 82 ? -3.109 9.620 -6.425 1.00 95.19 82 GLU A C 1
ATOM 590 O O . GLU A 1 82 ? -4.180 10.174 -6.202 1.00 95.19 82 GLU A O 1
ATOM 595 N N . ASP A 1 83 ? -2.643 9.448 -7.665 1.00 94.94 83 ASP A N 1
ATOM 596 C CA . ASP A 1 83 ? -3.355 9.901 -8.869 1.00 94.94 83 ASP A CA 1
ATOM 597 C C . ASP A 1 83 ? -4.678 9.139 -9.129 1.00 94.94 83 ASP A C 1
ATOM 599 O O . ASP A 1 83 ? -5.508 9.587 -9.928 1.00 94.94 83 ASP A O 1
ATOM 603 N N . LEU A 1 84 ? -4.890 7.986 -8.479 1.00 91.88 84 LEU A N 1
ATOM 604 C CA . LEU A 1 84 ? -6.113 7.174 -8.567 1.00 91.88 84 LEU A CA 1
ATOM 605 C C . LEU A 1 84 ? -7.141 7.473 -7.460 1.00 91.88 84 LEU A C 1
ATOM 607 O O . LEU A 1 84 ? -8.272 6.981 -7.566 1.00 91.88 84 LEU A O 1
ATOM 611 N N . LEU A 1 85 ? -6.756 8.206 -6.407 1.00 88.50 85 LEU A N 1
ATOM 612 C CA . LEU A 1 85 ? -7.614 8.582 -5.271 1.00 88.50 85 LEU A CA 1
ATOM 613 C C . LEU A 1 85 ? -8.472 9.819 -5.588 1.00 88.50 85 LEU A C 1
ATOM 615 O O . LEU A 1 85 ? -9.670 9.790 -5.220 1.00 88.50 85 LEU A O 1
#

Radius of gyration: 12.69 Å; chains: 1; bounding box: 26×22×48 Å